Protein AF-A0A3A1WUH4-F1 (afdb_monomer_lite)

Foldseek 3Di:
DLLLVLLLLLCVLVVHDPVVSVVSSVVVVVVLCVVLVVVVVVLVVPDDPPDDPVVSLLVSLVVSLVSSLVVLVVCVVVDDPSLAQGDDDDPPPDDHGGHSVVSSVSSNVVSCVVSVD

Secondary structure (DSSP, 8-state):
-HHHHHHHHHHHHTT--HHHHHHHHHHHHHHHHHHHHHHHHHHHHT--TTS-HHHHHHHHHHHHHHHHHHHHHHHHHT--HHHHH-B---SSSSS--B-HHHHHHHHHHHHHHHHT-

Structure (mmCIF, N/CA/C/O backbone):
data_AF-A0A3A1WUH4-F1
#
_entry.id   AF-A0A3A1WUH4-F1
#
loop_
_atom_site.group_PDB
_atom_site.id
_atom_site.type_symbol
_atom_site.label_atom_id
_atom_site.label_alt_id
_atom_site.label_comp_id
_atom_site.label_asym_id
_atom_site.label_entity_id
_atom_site.label_seq_id
_atom_site.pdbx_PDB_ins_code
_atom_site.Cartn_x
_atom_site.Cartn_y
_atom_site.Cartn_z
_atom_site.occupancy
_atom_site.B_iso_or_equiv
_atom_site.auth_seq_id
_atom_site.auth_comp_id
_atom_site.auth_asym_id
_atom_site.auth_atom_id
_atom_site.pdbx_PDB_model_num
ATOM 1 N N . PHE A 1 1 ? -2.578 11.475 -2.658 1.00 68.38 1 PHE A N 1
ATOM 2 C CA . PHE A 1 1 ? -2.768 10.009 -2.591 1.00 68.38 1 PHE A CA 1
ATOM 3 C C . PHE A 1 1 ? -1.413 9.293 -2.548 1.00 68.38 1 PHE A C 1
ATOM 5 O O . PHE A 1 1 ? -0.791 9.130 -3.590 1.00 68.38 1 PHE A O 1
ATOM 12 N N . ILE A 1 2 ? -0.920 8.917 -1.357 1.00 90.38 2 ILE A N 1
ATOM 13 C CA . ILE A 1 2 ? 0.457 8.407 -1.138 1.00 90.38 2 ILE A CA 1
ATOM 14 C C . ILE A 1 2 ? 0.739 7.124 -1.940 1.00 90.38 2 ILE A C 1
ATOM 16 O O . ILE A 1 2 ? 1.726 7.066 -2.668 1.00 90.38 2 ILE A O 1
ATOM 20 N N . TYR A 1 3 ? -0.155 6.134 -1.859 1.00 94.12 3 TYR A N 1
ATOM 21 C CA . TYR A 1 3 ? -0.018 4.869 -2.589 1.00 94.12 3 TYR A CA 1
ATOM 22 C C . TYR A 1 3 ? -0.157 5.048 -4.108 1.00 94.12 3 TYR A C 1
ATOM 24 O O . TYR A 1 3 ? 0.625 4.489 -4.868 1.00 94.12 3 TYR A O 1
ATOM 32 N N . ARG A 1 4 ? -1.074 5.915 -4.568 1.00 95.44 4 ARG A N 1
ATOM 33 C CA . ARG A 1 4 ? -1.185 6.261 -5.997 1.00 95.44 4 ARG A CA 1
ATOM 34 C C . ARG A 1 4 ? 0.124 6.821 -6.542 1.00 95.44 4 ARG A C 1
ATOM 36 O O . ARG A 1 4 ? 0.552 6.397 -7.606 1.00 95.44 4 ARG A O 1
ATOM 43 N N . GLN A 1 5 ? 0.755 7.747 -5.819 1.00 94.19 5 GLN A N 1
ATOM 44 C CA . GLN A 1 5 ? 2.020 8.327 -6.266 1.00 94.19 5 GLN A CA 1
ATOM 45 C C . GLN A 1 5 ? 3.105 7.257 -6.395 1.00 94.19 5 GLN A C 1
ATOM 47 O O . GLN A 1 5 ? 3.777 7.218 -7.414 1.00 94.19 5 GLN A O 1
ATOM 52 N N . PHE A 1 6 ? 3.207 6.346 -5.422 1.00 95.69 6 PHE A N 1
ATOM 53 C CA . PHE A 1 6 ? 4.127 5.212 -5.505 1.00 95.69 6 PHE A CA 1
ATOM 54 C C . PHE A 1 6 ? 3.889 4.373 -6.771 1.00 95.69 6 PHE A C 1
ATOM 56 O O . PHE A 1 6 ? 4.826 4.106 -7.514 1.00 95.69 6 PHE A O 1
ATOM 63 N N . LEU A 1 7 ? 2.636 4.025 -7.081 1.00 96.31 7 LEU A N 1
ATOM 64 C CA . LEU A 1 7 ? 2.292 3.267 -8.292 1.00 96.31 7 LEU A CA 1
ATOM 65 C C . LEU A 1 7 ? 2.684 3.997 -9.583 1.00 96.31 7 LEU A C 1
ATOM 67 O O . LEU A 1 7 ? 3.154 3.360 -10.529 1.00 96.31 7 LEU A O 1
ATOM 71 N N . LEU A 1 8 ? 2.494 5.317 -9.622 1.00 94.81 8 LEU A N 1
ATOM 72 C CA . LEU A 1 8 ? 2.889 6.148 -10.757 1.00 94.81 8 LEU A CA 1
ATOM 73 C C . LEU A 1 8 ? 4.414 6.213 -10.897 1.00 94.81 8 LEU A C 1
ATOM 75 O O . LEU A 1 8 ? 4.904 6.056 -12.011 1.00 94.81 8 LEU A O 1
ATOM 79 N N . ASP A 1 9 ? 5.151 6.334 -9.789 1.00 93.50 9 ASP A N 1
ATOM 80 C CA . ASP A 1 9 ? 6.619 6.309 -9.788 1.00 93.50 9 ASP A CA 1
ATOM 81 C C . ASP A 1 9 ? 7.140 4.972 -10.365 1.00 93.50 9 ASP A C 1
ATOM 83 O O . ASP A 1 9 ? 8.042 4.962 -11.203 1.00 93.50 9 ASP A O 1
ATOM 87 N N . ILE A 1 10 ? 6.523 3.835 -10.005 1.00 94.38 10 ILE A N 1
ATOM 88 C CA . ILE A 1 10 ? 6.851 2.518 -10.591 1.00 94.38 10 ILE A CA 1
ATOM 89 C C . ILE A 1 10 ? 6.542 2.468 -12.092 1.00 94.38 10 ILE A C 1
ATOM 91 O O . ILE A 1 10 ? 7.310 1.905 -12.874 1.00 94.38 10 ILE A O 1
ATOM 95 N N . CYS A 1 11 ? 5.416 3.036 -12.524 1.00 94.38 11 CYS A N 1
ATOM 96 C CA . CYS A 1 11 ? 5.059 3.070 -13.943 1.00 94.38 11 CYS A CA 1
ATOM 97 C C . CYS A 1 11 ? 6.028 3.929 -14.762 1.00 94.38 11 CYS A C 1
ATOM 99 O O . CYS A 1 11 ? 6.381 3.544 -15.876 1.00 94.38 11 CYS A O 1
ATOM 101 N N . GLU A 1 12 ? 6.485 5.043 -14.194 1.00 92.81 12 GLU A N 1
ATOM 102 C CA . GLU A 1 12 ? 7.482 5.931 -14.787 1.00 92.81 12 GLU A CA 1
ATOM 103 C C . GLU A 1 12 ? 8.832 5.219 -14.948 1.00 92.81 12 GLU A C 1
ATOM 105 O O . GLU A 1 12 ? 9.386 5.199 -16.045 1.00 92.81 12 GLU A O 1
ATOM 110 N N . ILE A 1 13 ? 9.309 4.526 -13.906 1.00 92.38 13 ILE A N 1
ATOM 111 C CA . ILE A 1 13 ? 10.526 3.691 -13.964 1.00 92.38 13 ILE A CA 1
ATOM 112 C C . ILE A 1 13 ? 10.435 2.645 -15.092 1.00 92.38 13 ILE A C 1
ATOM 114 O O . ILE A 1 13 ? 11.401 2.376 -15.815 1.00 92.38 13 ILE A O 1
ATOM 118 N N . ARG A 1 14 ? 9.239 2.085 -15.293 1.00 92.88 14 ARG A N 1
ATOM 119 C CA . ARG A 1 14 ? 8.943 1.089 -16.332 1.00 92.88 14 ARG A CA 1
ATOM 120 C C . ARG A 1 14 ? 8.669 1.692 -17.713 1.00 92.88 14 ARG A C 1
ATOM 122 O O . ARG A 1 14 ? 8.440 0.924 -18.645 1.00 92.88 14 ARG A O 1
ATOM 129 N N . ASN A 1 15 ? 8.714 3.019 -17.860 1.00 91.06 15 ASN A N 1
ATOM 130 C CA . ASN A 1 15 ? 8.395 3.758 -19.087 1.00 91.06 15 ASN A CA 1
ATOM 131 C C . ASN A 1 15 ? 7.028 3.384 -19.677 1.00 91.06 15 ASN A C 1
ATOM 133 O O . ASN A 1 15 ? 6.881 3.183 -20.883 1.00 91.06 15 ASN A O 1
ATOM 137 N N . ARG A 1 16 ? 6.022 3.243 -18.808 1.00 90.88 16 ARG A N 1
ATOM 138 C CA . ARG A 1 16 ? 4.627 3.114 -19.236 1.00 90.88 16 ARG A CA 1
ATOM 139 C C . ARG A 1 16 ? 4.110 4.485 -19.655 1.00 90.88 16 ARG A C 1
ATOM 141 O O . ARG A 1 16 ? 4.428 5.487 -19.017 1.00 90.88 16 ARG A O 1
ATOM 148 N N . ASN A 1 17 ? 3.285 4.527 -20.698 1.00 93.38 17 ASN A N 1
ATOM 149 C CA . ASN A 1 17 ? 2.579 5.756 -21.048 1.00 93.38 17 ASN A CA 1
ATOM 150 C C . ASN A 1 17 ? 1.601 6.155 -19.923 1.00 93.38 17 ASN A C 1
ATOM 152 O O . ASN A 1 17 ? 1.277 5.366 -19.028 1.00 93.38 17 ASN A O 1
ATOM 156 N N . LYS A 1 18 ? 1.132 7.403 -19.968 1.00 91.44 18 LYS A N 1
ATOM 157 C CA . LYS A 1 18 ? 0.298 7.989 -18.913 1.00 91.44 18 LYS A CA 1
ATOM 158 C C . LYS A 1 18 ? -1.037 7.259 -18.725 1.00 91.44 18 LYS A C 1
ATOM 160 O O . LYS A 1 18 ? -1.477 7.091 -17.585 1.00 91.44 18 LYS A O 1
ATOM 165 N N . ASP A 1 19 ? -1.661 6.807 -19.808 1.00 94.06 19 ASP A N 1
ATOM 166 C CA . ASP A 1 19 ? -2.973 6.157 -19.756 1.00 94.06 19 ASP A CA 1
ATOM 167 C C . ASP A 1 19 ? -2.873 4.756 -19.147 1.00 94.06 19 ASP A C 1
ATOM 169 O O . ASP A 1 19 ? -3.652 4.402 -18.261 1.00 94.06 19 ASP A O 1
ATOM 173 N N . ASP A 1 20 ? -1.856 3.987 -19.531 1.00 94.38 20 ASP A N 1
ATOM 174 C CA . ASP A 1 20 ? -1.569 2.672 -18.962 1.00 94.38 20 ASP A CA 1
ATOM 175 C C . ASP A 1 20 ? -1.128 2.776 -17.503 1.00 94.38 20 ASP A C 1
ATOM 177 O O . ASP A 1 20 ? -1.524 1.948 -16.681 1.00 94.38 20 ASP A O 1
ATOM 181 N N . ALA A 1 21 ? -0.344 3.803 -17.154 1.00 94.38 21 ALA A N 1
ATOM 182 C CA . ALA A 1 21 ? 0.022 4.089 -15.770 1.00 94.38 21 ALA A CA 1
ATOM 183 C C . ALA A 1 21 ? -1.214 4.405 -14.913 1.00 94.38 21 ALA A C 1
ATOM 185 O O . ALA A 1 21 ? -1.340 3.900 -13.797 1.00 94.38 21 ALA A O 1
ATOM 186 N N . THR A 1 22 ? -2.151 5.188 -15.453 1.00 95.12 22 THR A N 1
ATOM 187 C CA . THR A 1 22 ? -3.408 5.543 -14.781 1.00 95.12 22 THR A CA 1
ATOM 188 C C . THR A 1 22 ? -4.284 4.310 -14.574 1.00 95.12 22 THR A C 1
ATOM 190 O O . THR A 1 22 ? -4.646 4.014 -13.437 1.00 95.12 22 THR A O 1
ATOM 193 N N . LYS A 1 23 ? -4.520 3.516 -15.628 1.00 96.31 23 LYS A N 1
ATOM 194 C CA . LYS A 1 23 ? -5.287 2.260 -15.546 1.00 96.31 23 LYS A CA 1
ATOM 195 C C . LYS A 1 23 ? -4.662 1.264 -14.571 1.00 96.31 23 LYS A C 1
ATOM 197 O O . LYS A 1 23 ? -5.368 0.626 -13.790 1.00 96.31 23 LYS A O 1
ATOM 202 N N . TYR A 1 24 ? -3.334 1.130 -14.592 1.00 94.94 24 TYR A N 1
ATOM 203 C CA . TYR A 1 24 ? -2.607 0.287 -13.645 1.00 94.94 24 TYR A CA 1
ATOM 204 C C . TYR A 1 24 ? -2.808 0.765 -12.204 1.00 94.94 24 TYR A C 1
ATOM 206 O O . TYR A 1 24 ? -3.101 -0.047 -11.323 1.00 94.94 24 TYR A O 1
ATOM 214 N N . ALA A 1 25 ? -2.676 2.074 -11.967 1.00 95.75 25 ALA A N 1
ATOM 215 C CA . ALA A 1 25 ? -2.846 2.651 -10.644 1.00 95.75 25 ALA A CA 1
ATOM 216 C C . ALA A 1 25 ? -4.280 2.480 -10.128 1.00 95.75 25 ALA A C 1
ATOM 218 O O . ALA A 1 25 ? -4.465 2.094 -8.976 1.00 95.75 25 ALA A O 1
ATOM 219 N N . ASP A 1 26 ? -5.282 2.699 -10.979 1.00 96.19 26 ASP A N 1
ATOM 220 C CA . ASP A 1 26 ? -6.695 2.538 -10.632 1.00 96.19 26 ASP A CA 1
ATOM 221 C C . ASP A 1 26 ? -7.011 1.085 -10.266 1.00 96.19 26 ASP A C 1
ATOM 223 O O . ASP A 1 26 ? -7.546 0.832 -9.189 1.00 96.19 26 ASP A O 1
ATOM 227 N N . LYS A 1 27 ? -6.565 0.113 -11.077 1.00 96.75 27 LYS A N 1
ATOM 228 C CA . LYS A 1 27 ? -6.738 -1.320 -10.780 1.00 96.75 27 LYS A CA 1
ATOM 229 C C . LYS A 1 27 ? -6.135 -1.704 -9.425 1.00 96.75 27 LYS A C 1
ATOM 231 O O . LYS A 1 27 ? -6.746 -2.448 -8.659 1.00 96.75 27 LYS A O 1
ATOM 236 N N . ARG A 1 28 ? -4.930 -1.213 -9.122 1.00 96.00 28 ARG A N 1
ATOM 237 C CA . ARG A 1 28 ? -4.246 -1.489 -7.847 1.00 96.00 28 ARG A CA 1
ATOM 238 C C . ARG A 1 28 ? -4.933 -0.815 -6.664 1.00 96.00 28 ARG A C 1
ATOM 240 O O . ARG A 1 28 ? -5.033 -1.419 -5.605 1.00 96.00 28 ARG A O 1
ATOM 247 N N . ILE A 1 29 ? -5.446 0.397 -6.842 1.00 95.94 29 ILE A N 1
ATOM 248 C CA . ILE A 1 29 ? -6.215 1.092 -5.807 1.00 95.94 29 ILE A CA 1
ATOM 249 C C . ILE A 1 29 ? -7.528 0.360 -5.524 1.00 95.94 29 ILE A C 1
ATOM 251 O O . ILE A 1 29 ? -7.840 0.138 -4.359 1.00 95.94 29 ILE A O 1
ATOM 255 N N . SER A 1 30 ? -8.261 -0.079 -6.551 1.00 96.75 30 SER A N 1
ATOM 256 C CA . SER A 1 30 ? -9.462 -0.906 -6.371 1.00 96.75 30 SER A CA 1
ATOM 257 C C . SER A 1 30 ? -9.154 -2.203 -5.623 1.00 96.75 30 SER A C 1
ATOM 259 O O . SER A 1 30 ? -9.911 -2.590 -4.738 1.00 96.75 30 SER A O 1
ATOM 261 N N . HIS A 1 31 ? -8.021 -2.845 -5.923 1.00 96.44 31 HIS A N 1
ATOM 262 C CA . HIS A 1 31 ? -7.576 -4.025 -5.184 1.00 96.44 31 HIS A CA 1
ATOM 263 C C . HIS A 1 31 ? -7.295 -3.717 -3.707 1.00 96.44 31 HIS A C 1
ATOM 265 O O . HIS A 1 31 ? -7.762 -4.443 -2.837 1.00 96.44 31 HIS A O 1
ATOM 271 N N . VAL A 1 32 ? -6.608 -2.613 -3.403 1.00 96.12 32 VAL A N 1
ATOM 272 C CA . VAL A 1 32 ? -6.397 -2.186 -2.012 1.00 96.12 32 VAL A CA 1
ATOM 273 C C . VAL A 1 32 ? -7.722 -1.902 -1.309 1.00 96.12 32 VAL A C 1
ATOM 275 O O . VAL A 1 32 ? -7.888 -2.331 -0.175 1.00 96.12 32 VAL A O 1
ATOM 278 N N . TYR A 1 33 ? -8.681 -1.235 -1.957 1.00 96.19 33 TYR A N 1
ATOM 279 C CA . TYR A 1 33 ? -10.011 -1.030 -1.370 1.00 96.19 33 TYR A CA 1
ATOM 280 C C . TYR A 1 33 ? -10.711 -2.351 -1.052 1.00 96.19 33 TYR A C 1
ATOM 282 O O . TYR A 1 33 ? -11.299 -2.474 0.017 1.00 96.19 33 TYR A O 1
ATOM 290 N N . PHE A 1 34 ? -10.593 -3.347 -1.931 1.00 97.31 34 PHE A N 1
ATOM 291 C CA . PHE A 1 34 ? -11.103 -4.691 -1.674 1.00 97.31 34 PHE A CA 1
ATOM 292 C C . PHE A 1 34 ? -10.431 -5.341 -0.4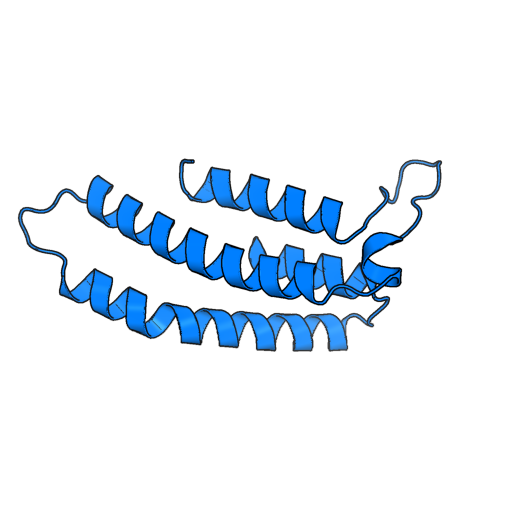51 1.00 97.31 34 PHE A C 1
ATOM 294 O O . PHE A 1 34 ? -11.127 -5.844 0.424 1.00 97.31 34 PHE A O 1
ATOM 301 N N . LEU A 1 35 ? -9.098 -5.269 -0.340 1.00 96.69 35 LEU A N 1
ATOM 302 C CA . LEU A 1 35 ? -8.357 -5.792 0.821 1.00 96.69 35 LEU A CA 1
ATOM 303 C C . LEU A 1 35 ? -8.695 -5.059 2.129 1.00 96.69 35 LEU A C 1
ATOM 305 O O . LEU A 1 35 ? -8.602 -5.637 3.206 1.00 96.69 35 LEU A O 1
ATOM 309 N N . VAL A 1 36 ? -9.044 -3.777 2.037 1.00 97.06 36 VAL A N 1
ATOM 310 C CA . VAL A 1 36 ? -9.384 -2.910 3.172 1.00 97.06 36 VAL A CA 1
ATOM 311 C C . VAL A 1 36 ? -10.819 -3.131 3.652 1.00 97.06 36 VAL A C 1
ATOM 313 O O . VAL A 1 36 ? -11.064 -2.965 4.844 1.00 97.06 36 VAL A O 1
ATOM 316 N N . ASP A 1 37 ? -11.753 -3.500 2.770 1.00 97.62 37 ASP A N 1
ATOM 317 C CA . ASP A 1 37 ? -13.193 -3.535 3.069 1.00 97.62 37 ASP A CA 1
ATOM 318 C C . ASP A 1 37 ? -13.533 -4.426 4.273 1.00 97.62 37 ASP A C 1
ATOM 320 O O . ASP A 1 37 ? -14.122 -3.946 5.244 1.00 97.62 37 ASP A O 1
ATOM 324 N N . GLN A 1 38 ? -13.108 -5.692 4.261 1.00 96.50 38 GLN A N 1
ATOM 325 C CA . GLN A 1 38 ? -13.398 -6.614 5.362 1.00 96.50 38 GLN A CA 1
ATOM 326 C C . GLN A 1 38 ? -12.740 -6.171 6.688 1.00 96.50 38 GLN A C 1
ATOM 328 O O . GLN A 1 38 ? -13.478 -5.978 7.659 1.00 96.50 38 GLN A O 1
ATOM 333 N N . PRO A 1 39 ? -11.415 -5.917 6.763 1.00 97.31 39 PRO A N 1
ATOM 334 C CA . PRO A 1 39 ? -10.782 -5.435 7.992 1.00 97.31 39 PRO A CA 1
ATOM 335 C C . PRO A 1 39 ? -11.386 -4.131 8.516 1.00 97.31 39 PRO A C 1
ATOM 337 O O . PRO A 1 39 ? -11.456 -3.924 9.726 1.00 97.31 39 PRO A O 1
ATOM 340 N N . PHE A 1 40 ? -11.832 -3.240 7.625 1.00 97.38 40 PHE A N 1
ATOM 341 C CA . PHE A 1 40 ? -12.485 -1.994 8.016 1.00 97.38 40 PHE A CA 1
ATOM 342 C C . PHE A 1 40 ? -13.837 -2.241 8.680 1.00 97.38 40 PHE A C 1
ATOM 344 O O . PHE A 1 40 ? -14.112 -1.672 9.736 1.00 97.38 40 PHE A O 1
ATOM 351 N N . ARG A 1 41 ? -14.673 -3.102 8.088 1.00 97.69 41 ARG A N 1
ATOM 352 C CA . ARG A 1 41 ? -15.978 -3.471 8.655 1.00 97.69 41 ARG A CA 1
ATOM 353 C C . ARG A 1 41 ? -15.822 -4.161 10.003 1.00 97.69 41 ARG A C 1
ATOM 355 O O . ARG A 1 41 ? -16.533 -3.816 10.942 1.00 97.69 41 ARG A O 1
ATOM 362 N N . GLU A 1 42 ? -14.879 -5.092 10.108 1.00 97.00 42 GLU A N 1
ATOM 363 C CA . GLU A 1 42 ? -14.575 -5.794 11.356 1.00 97.00 42 GLU A CA 1
ATOM 364 C C . GLU A 1 42 ? -14.061 -4.832 12.430 1.00 97.00 42 GLU A C 1
ATOM 366 O O . GLU A 1 42 ? -14.519 -4.878 13.572 1.00 97.00 42 GLU A O 1
ATOM 371 N N . TRP A 1 43 ? -13.150 -3.921 12.079 1.00 97.00 43 TRP A N 1
ATOM 372 C CA . TRP A 1 43 ? -12.684 -2.883 12.995 1.00 97.00 43 TRP A CA 1
ATOM 373 C C . TRP A 1 43 ? -13.843 -2.011 13.489 1.00 97.00 43 TRP A C 1
ATOM 375 O O . TRP A 1 43 ? -13.973 -1.810 14.696 1.00 97.00 43 TRP A O 1
ATOM 385 N N . LEU A 1 44 ? -14.708 -1.552 12.579 1.00 95.75 44 LEU A N 1
ATOM 386 C CA . LEU A 1 44 ? -15.842 -0.683 12.891 1.00 95.75 44 LEU A CA 1
ATOM 387 C C . LEU A 1 44 ? -16.867 -1.373 13.801 1.00 95.75 44 LEU A C 1
ATOM 389 O O . LEU A 1 44 ? -17.309 -0.782 14.784 1.00 95.75 44 LEU A O 1
ATOM 393 N N . ALA A 1 45 ? -17.209 -2.631 13.510 1.00 96.00 45 ALA A N 1
ATOM 394 C CA . ALA A 1 45 ? -18.162 -3.417 14.296 1.00 96.00 45 ALA A CA 1
ATOM 395 C C . ALA A 1 45 ? -17.677 -3.694 15.730 1.00 96.00 45 ALA A C 1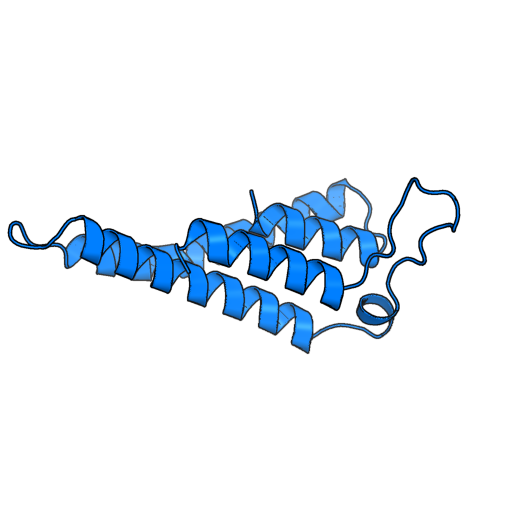
ATOM 397 O O . ALA A 1 45 ? -18.486 -3.908 16.631 1.00 96.00 45 ALA A O 1
ATOM 398 N N . ASN A 1 46 ? -16.361 -3.676 15.953 1.00 94.50 46 ASN A N 1
ATOM 399 C CA . ASN A 1 46 ? -15.752 -3.946 17.251 1.00 94.50 46 ASN A CA 1
ATOM 400 C C . ASN A 1 46 ? -15.562 -2.699 18.133 1.00 94.50 46 ASN A C 1
ATOM 402 O O . ASN A 1 46 ? -15.040 -2.833 19.245 1.00 94.50 46 ASN A O 1
ATOM 406 N N . ILE A 1 47 ? -15.960 -1.505 17.674 1.00 95.44 47 ILE A N 1
ATOM 407 C CA . ILE A 1 47 ? -15.912 -0.274 18.475 1.00 95.44 47 ILE A CA 1
ATOM 408 C C . ILE A 1 47 ? -17.052 -0.280 19.497 1.00 95.44 47 ILE A C 1
ATOM 410 O O . ILE A 1 47 ? -18.227 -0.398 19.156 1.00 95.44 47 ILE A O 1
ATOM 414 N N . LYS A 1 48 ? -16.700 -0.118 20.770 1.00 94.31 48 LYS A N 1
ATOM 415 C CA . LYS A 1 48 ? -17.617 -0.053 21.909 1.00 94.31 48 LYS A CA 1
ATOM 416 C C . LYS A 1 48 ? -17.700 1.381 22.441 1.00 94.31 48 LYS A C 1
ATOM 418 O O . LYS A 1 48 ? -16.717 2.115 22.362 1.00 94.31 48 LYS A O 1
ATOM 423 N N . PRO A 1 49 ? -18.813 1.774 23.090 1.00 90.94 49 PRO A N 1
ATOM 424 C CA . PRO A 1 49 ? -18.988 3.135 23.613 1.00 90.94 49 PRO A CA 1
ATOM 425 C C . PRO A 1 49 ? -17.919 3.602 24.613 1.00 90.94 49 PRO A C 1
ATOM 427 O O . PRO A 1 49 ? -17.727 4.799 24.786 1.00 90.94 49 PRO A O 1
ATOM 430 N N . LYS A 1 50 ? -17.244 2.668 25.295 1.00 94.00 50 LYS A N 1
ATOM 431 C CA . LYS A 1 50 ? -16.206 2.965 26.297 1.00 94.00 50 LYS A CA 1
ATOM 432 C C . LYS A 1 50 ? -14.792 3.035 25.715 1.00 94.00 50 LYS A C 1
ATOM 434 O O . LYS A 1 50 ? -13.859 3.319 26.459 1.00 94.00 50 LYS A O 1
ATOM 439 N N . ASP A 1 51 ? -14.617 2.729 24.433 1.00 93.25 51 ASP A N 1
ATOM 440 C CA . ASP A 1 51 ? -13.287 2.668 23.840 1.00 93.25 51 ASP A CA 1
ATOM 441 C C . ASP A 1 51 ? -12.700 4.063 23.628 1.00 93.25 51 ASP A C 1
ATOM 443 O O . ASP A 1 51 ? -13.393 5.011 23.255 1.00 93.25 51 ASP A O 1
ATOM 447 N N . SER A 1 52 ? -11.382 4.174 23.783 1.00 94.31 52 SER A N 1
ATOM 448 C CA . SER A 1 52 ? -10.663 5.389 23.419 1.00 94.31 52 SER A CA 1
ATOM 449 C C . SER A 1 52 ? -10.679 5.581 21.904 1.00 94.31 52 SER A C 1
ATOM 451 O O . SER A 1 52 ? -10.148 4.767 21.140 1.00 94.31 52 SER A O 1
ATOM 453 N N . MET A 1 53 ? -11.223 6.715 21.461 1.00 90.75 53 MET A N 1
ATOM 454 C CA . MET A 1 53 ? -11.191 7.124 20.056 1.00 90.75 53 MET A CA 1
ATOM 455 C C . MET A 1 53 ? -9.759 7.110 19.496 1.00 90.75 53 MET A C 1
ATOM 457 O O . MET A 1 53 ? -9.534 6.661 18.372 1.00 90.75 53 MET A O 1
ATOM 461 N N . ASN A 1 54 ? -8.775 7.561 20.281 1.00 91.56 54 ASN A N 1
ATOM 462 C CA . ASN A 1 54 ? -7.378 7.605 19.850 1.00 91.56 54 ASN A CA 1
ATOM 463 C C . ASN A 1 54 ? -6.791 6.204 19.651 1.00 91.56 54 ASN A C 1
ATOM 465 O O . ASN A 1 54 ? -6.096 5.970 18.658 1.00 91.56 54 ASN A O 1
ATOM 469 N N . GLU A 1 55 ? -7.094 5.264 20.546 1.00 92.38 55 GLU A N 1
ATOM 470 C CA . GLU A 1 55 ? -6.627 3.879 20.432 1.00 92.38 55 GLU A CA 1
ATOM 471 C C . GLU A 1 55 ? -7.253 3.190 19.222 1.00 92.38 55 GLU A C 1
ATOM 473 O O . GLU A 1 55 ? -6.534 2.600 18.415 1.00 92.38 55 GLU A O 1
ATOM 478 N N . ARG A 1 56 ? -8.570 3.337 19.024 1.00 93.94 56 ARG A N 1
ATOM 479 C CA . ARG A 1 56 ? -9.270 2.767 17.864 1.00 93.94 56 ARG A CA 1
ATOM 480 C C . ARG A 1 56 ? -8.762 3.340 16.547 1.00 93.94 56 ARG A C 1
ATOM 482 O O . ARG A 1 56 ? -8.481 2.574 15.625 1.00 93.94 56 ARG A O 1
ATOM 489 N N . CYS A 1 57 ? -8.552 4.653 16.469 1.00 92.88 57 CYS A N 1
ATOM 490 C CA . CYS A 1 57 ? -7.939 5.288 15.304 1.00 92.88 57 CYS A CA 1
ATOM 491 C C . CYS A 1 57 ? -6.509 4.784 15.054 1.00 92.88 57 CYS A C 1
ATOM 493 O O . CYS A 1 57 ? -6.122 4.573 13.906 1.00 92.88 57 CYS A O 1
ATOM 495 N N . THR A 1 58 ? -5.718 4.569 16.106 1.00 92.56 58 THR A N 1
ATOM 496 C CA . THR A 1 58 ? -4.346 4.045 15.990 1.00 92.56 58 THR A CA 1
ATOM 497 C C . THR A 1 58 ? -4.337 2.597 15.500 1.00 92.56 58 THR A C 1
ATOM 499 O O . THR A 1 58 ? -3.583 2.264 14.586 1.00 92.56 58 THR A O 1
ATOM 502 N N . GLN A 1 59 ? -5.222 1.750 16.033 1.00 93.69 59 GLN A N 1
ATOM 503 C CA . GLN A 1 59 ? -5.420 0.374 15.565 1.00 93.69 59 GLN A CA 1
ATOM 504 C C . GLN A 1 59 ? -5.772 0.335 14.073 1.00 93.69 59 GLN A C 1
ATOM 506 O O . GLN A 1 59 ? -5.171 -0.427 13.311 1.00 93.69 59 GLN A O 1
ATOM 511 N N . TRP A 1 60 ? -6.689 1.203 13.636 1.00 95.50 60 TRP A N 1
ATOM 512 C CA . TRP A 1 60 ? -7.057 1.289 12.226 1.00 95.50 60 TRP A CA 1
ATOM 513 C C . TRP A 1 60 ? -5.894 1.731 11.341 1.00 95.50 60 TRP A C 1
ATOM 515 O O . TRP A 1 60 ? -5.581 1.072 10.349 1.00 95.50 60 TRP A O 1
ATOM 525 N N . ARG A 1 61 ? -5.201 2.812 11.722 1.00 93.56 61 ARG A N 1
ATOM 526 C CA . ARG A 1 61 ? -4.025 3.304 10.987 1.00 93.56 61 ARG A CA 1
ATOM 527 C C . ARG A 1 61 ? -2.957 2.223 10.852 1.00 93.56 61 ARG A C 1
ATOM 529 O O . ARG A 1 61 ? -2.393 2.078 9.775 1.00 93.56 61 ARG A O 1
ATOM 536 N N . ASN A 1 62 ? -2.724 1.433 11.899 1.00 93.25 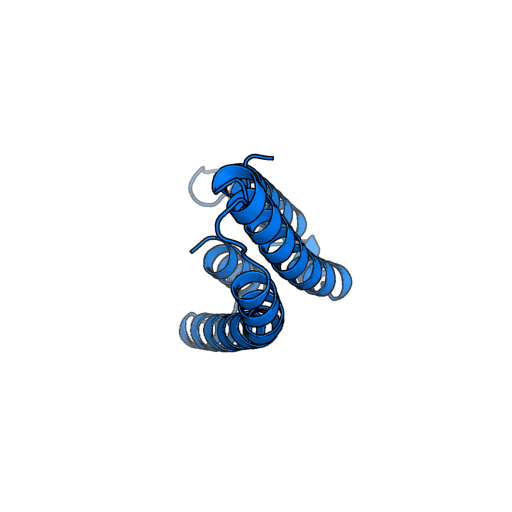62 ASN A N 1
ATOM 537 C CA . ASN A 1 62 ? -1.789 0.309 11.863 1.00 93.25 62 ASN A CA 1
ATOM 538 C C . ASN A 1 62 ? -2.232 -0.799 10.900 1.00 93.25 62 ASN A C 1
ATOM 540 O O . ASN A 1 62 ? -1.405 -1.321 10.156 1.00 93.25 62 ASN A O 1
ATOM 544 N N . THR A 1 63 ? -3.524 -1.125 10.878 1.00 94.88 63 THR A N 1
ATOM 545 C CA . THR A 1 63 ? -4.086 -2.119 9.951 1.00 94.88 63 THR A CA 1
ATOM 546 C C . THR A 1 63 ? -3.908 -1.666 8.503 1.00 94.88 63 THR A C 1
ATOM 548 O O . THR A 1 63 ? -3.330 -2.390 7.692 1.00 94.88 63 THR A O 1
ATOM 551 N N . LEU A 1 64 ? -4.298 -0.426 8.194 1.00 94.94 64 LEU A N 1
ATOM 552 C CA . LEU A 1 64 ? -4.126 0.164 6.867 1.00 94.94 64 LEU A CA 1
ATOM 553 C C . LEU A 1 64 ? -2.646 0.253 6.458 1.00 94.94 64 LEU A C 1
ATOM 555 O O . LEU A 1 64 ? -2.300 -0.063 5.321 1.00 94.94 64 LEU A O 1
ATOM 559 N N . TYR A 1 65 ? -1.770 0.658 7.384 1.00 94.56 65 TYR A N 1
ATOM 560 C CA . TYR A 1 65 ? -0.319 0.704 7.184 1.00 94.56 65 TYR A CA 1
ATOM 561 C C . TYR A 1 65 ? 0.224 -0.662 6.755 1.00 94.56 65 TYR A C 1
ATOM 563 O O . TYR A 1 65 ? 0.955 -0.744 5.770 1.00 94.56 65 TYR A O 1
ATOM 571 N N . ASN A 1 66 ? -0.167 -1.731 7.451 1.00 94.88 66 ASN A N 1
ATOM 572 C CA . ASN A 1 66 ? 0.298 -3.084 7.155 1.00 94.88 66 ASN A CA 1
ATOM 573 C C . ASN A 1 66 ? -0.195 -3.576 5.786 1.00 94.88 66 ASN A C 1
ATOM 575 O O . ASN A 1 66 ? 0.600 -4.111 5.020 1.00 94.88 66 ASN A O 1
ATOM 579 N N . ILE A 1 67 ? -1.468 -3.342 5.439 1.00 96.00 67 ILE A N 1
ATOM 580 C CA . ILE A 1 67 ? -2.018 -3.708 4.119 1.00 96.00 67 ILE A CA 1
ATOM 581 C C . ILE A 1 67 ? -1.215 -3.033 3.000 1.00 96.00 67 ILE A C 1
ATOM 583 O O . ILE A 1 67 ? -0.769 -3.682 2.054 1.00 96.00 67 ILE A O 1
ATOM 587 N N . LEU A 1 68 ? -0.990 -1.725 3.127 1.00 95.69 68 LEU A N 1
ATOM 588 C CA . LEU A 1 68 ? -0.290 -0.932 2.121 1.00 95.69 68 LEU A CA 1
ATOM 589 C C . LEU A 1 68 ? 1.193 -1.306 1.983 1.00 95.69 68 LEU A C 1
ATOM 591 O O . LEU A 1 68 ? 1.727 -1.271 0.872 1.00 95.69 68 LEU A O 1
ATOM 595 N N . ILE A 1 69 ? 1.857 -1.665 3.084 1.00 95.44 69 ILE A N 1
ATOM 596 C CA . ILE A 1 69 ? 3.242 -2.147 3.049 1.00 95.44 69 ILE A CA 1
ATOM 597 C C . ILE A 1 69 ? 3.339 -3.510 2.402 1.00 95.44 69 ILE A C 1
ATOM 599 O O . ILE A 1 69 ? 4.184 -3.674 1.531 1.00 95.44 69 ILE A O 1
ATOM 603 N N . ASN A 1 70 ? 2.467 -4.449 2.761 1.00 96.19 70 ASN A N 1
ATOM 604 C CA . ASN A 1 70 ? 2.484 -5.782 2.169 1.00 96.19 70 ASN A CA 1
ATOM 605 C C . ASN A 1 70 ? 2.354 -5.699 0.642 1.00 96.19 70 ASN A C 1
ATOM 607 O O . ASN A 1 70 ? 3.139 -6.312 -0.080 1.00 96.19 70 ASN A O 1
ATOM 611 N N . GLU A 1 71 ? 1.446 -4.858 0.139 1.00 96.00 71 GLU A N 1
ATOM 612 C CA . GLU A 1 71 ? 1.313 -4.621 -1.301 1.00 96.00 71 GLU A CA 1
ATOM 613 C C . GLU A 1 71 ? 2.582 -4.021 -1.926 1.00 96.00 71 GLU A C 1
ATOM 615 O O . GLU A 1 71 ? 3.012 -4.440 -3.004 1.00 96.00 71 GLU A O 1
ATOM 620 N N . ALA A 1 72 ? 3.208 -3.044 -1.267 1.00 95.19 72 ALA A N 1
ATOM 621 C CA . ALA A 1 72 ? 4.441 -2.433 -1.758 1.00 95.19 72 ALA A CA 1
ATOM 622 C C . ALA A 1 72 ? 5.635 -3.408 -1.724 1.00 95.19 72 ALA A C 1
ATOM 624 O O . ALA A 1 72 ? 6.437 -3.428 -2.659 1.00 95.19 72 ALA A O 1
ATOM 625 N N . GLU A 1 73 ? 5.730 -4.257 -0.701 1.00 95.94 73 GLU A N 1
ATOM 626 C CA . GLU A 1 73 ? 6.741 -5.308 -0.587 1.00 95.94 73 GLU A CA 1
ATOM 627 C C . GLU A 1 73 ? 6.579 -6.375 -1.667 1.00 95.94 73 GLU A C 1
ATOM 629 O O . GLU A 1 73 ? 7.572 -6.810 -2.247 1.00 95.94 73 GLU A O 1
ATOM 634 N N . VAL A 1 74 ? 5.346 -6.777 -1.986 1.00 95.00 74 VAL A N 1
ATOM 635 C CA . VAL A 1 74 ? 5.077 -7.693 -3.105 1.00 95.00 74 VAL A CA 1
ATOM 636 C C . VAL A 1 74 ? 5.565 -7.085 -4.422 1.00 95.00 74 VAL A C 1
ATOM 638 O O . VAL A 1 74 ? 6.138 -7.798 -5.247 1.00 95.00 74 VAL A O 1
ATOM 641 N N . MET A 1 75 ? 5.405 -5.775 -4.632 1.00 94.06 75 MET A N 1
ATOM 642 C CA . MET A 1 75 ? 5.951 -5.110 -5.823 1.00 94.06 75 MET A CA 1
ATOM 643 C C . MET A 1 75 ? 7.480 -5.076 -5.834 1.00 94.06 75 MET A C 1
ATOM 645 O O . MET A 1 75 ? 8.069 -5.289 -6.891 1.00 94.06 75 MET A O 1
ATOM 649 N N . LEU A 1 76 ? 8.111 -4.840 -4.681 1.00 93.69 76 LEU A N 1
ATOM 650 C CA . LEU A 1 76 ? 9.567 -4.839 -4.542 1.00 93.69 76 LEU A CA 1
ATOM 651 C C . LEU A 1 76 ? 10.168 -6.238 -4.757 1.00 93.69 76 LEU A C 1
ATOM 653 O O . LEU A 1 76 ? 11.192 -6.370 -5.417 1.00 93.69 76 LEU A O 1
ATOM 657 N N . LYS A 1 77 ? 9.519 -7.291 -4.246 1.00 94.00 77 LYS A N 1
ATOM 658 C CA . LYS A 1 77 ? 9.947 -8.690 -4.425 1.00 94.00 77 LYS A CA 1
ATOM 659 C C . LYS A 1 77 ? 9.830 -9.154 -5.878 1.00 94.00 77 LYS A C 1
ATOM 661 O O . LYS A 1 77 ? 10.660 -9.926 -6.337 1.00 94.00 77 LYS A O 1
ATOM 666 N N . ASN A 1 78 ? 8.831 -8.655 -6.606 1.00 94.06 78 ASN A N 1
ATOM 667 C CA . ASN A 1 78 ? 8.610 -8.957 -8.025 1.00 94.06 78 ASN A CA 1
ATOM 668 C C . ASN A 1 78 ? 9.249 -7.918 -8.968 1.00 94.06 78 ASN A C 1
ATOM 670 O O . ASN A 1 78 ? 8.822 -7.762 -10.116 1.00 94.06 78 ASN A O 1
ATOM 674 N N . ALA A 1 79 ? 10.221 -7.155 -8.472 1.00 93.81 79 ALA A N 1
ATOM 675 C CA . ALA A 1 79 ? 10.890 -6.113 -9.229 1.00 93.81 79 ALA A CA 1
ATOM 676 C C . ALA A 1 79 ? 11.833 -6.699 -10.285 1.00 93.81 79 ALA A C 1
ATOM 678 O O . ALA A 1 79 ? 12.539 -7.679 -10.060 1.00 93.81 79 ALA A O 1
ATOM 679 N N . THR A 1 80 ? 11.863 -6.062 -11.447 1.00 93.38 80 THR A N 1
ATOM 680 C CA . THR A 1 80 ? 12.760 -6.421 -12.550 1.00 93.38 80 THR A CA 1
ATOM 681 C C . THR A 1 80 ? 14.107 -5.710 -12.420 1.00 93.38 80 THR A C 1
ATOM 683 O O . THR A 1 80 ? 14.222 -4.712 -11.710 1.00 93.38 80 THR A O 1
ATOM 686 N N . LEU A 1 81 ? 15.126 -6.147 -13.171 1.00 92.31 81 LEU A N 1
ATOM 687 C CA . LEU A 1 81 ? 16.418 -5.446 -13.222 1.00 92.31 81 LEU A CA 1
ATOM 688 C C . LEU A 1 81 ? 16.247 -3.956 -13.570 1.00 92.31 81 LEU A C 1
ATOM 690 O O . LEU A 1 81 ? 16.858 -3.101 -12.937 1.00 92.31 81 LEU A O 1
ATOM 694 N N . ARG A 1 82 ? 15.339 -3.640 -14.504 1.00 91.00 82 ARG A N 1
ATOM 695 C CA . ARG A 1 82 ? 14.978 -2.259 -14.853 1.00 91.00 82 ARG A CA 1
ATOM 696 C C . ARG A 1 82 ? 14.451 -1.472 -13.656 1.00 91.00 82 ARG A C 1
ATOM 698 O O . ARG A 1 82 ? 14.785 -0.302 -13.520 1.00 91.00 82 ARG A O 1
ATOM 705 N N . ASP A 1 83 ? 13.637 -2.091 -12.804 1.00 92.69 83 ASP A N 1
ATOM 706 C CA . ASP A 1 83 ? 13.075 -1.428 -11.625 1.00 92.69 83 ASP A CA 1
ATOM 707 C C . ASP A 1 83 ? 14.178 -1.017 -10.633 1.00 92.69 83 ASP A C 1
ATOM 709 O O . ASP A 1 83 ? 14.088 0.048 -10.017 1.00 92.69 83 ASP A O 1
ATOM 713 N N . PHE A 1 84 ? 15.241 -1.823 -10.520 1.00 91.81 84 PHE A N 1
ATOM 714 C CA . PHE A 1 84 ? 16.413 -1.534 -9.688 1.00 91.81 84 PHE A CA 1
ATOM 715 C C . PHE A 1 84 ? 17.376 -0.528 -10.322 1.00 91.81 84 PHE A C 1
ATOM 717 O O . PHE A 1 84 ? 17.823 0.390 -9.634 1.00 91.81 84 PHE A O 1
ATOM 724 N N . THR A 1 85 ? 17.680 -0.666 -11.617 1.00 90.44 85 THR A N 1
ATOM 725 C CA . THR A 1 85 ? 18.523 0.297 -12.346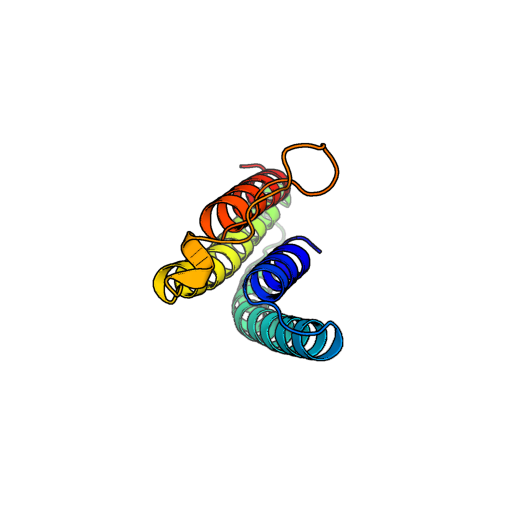 1.00 90.44 85 THR A CA 1
ATOM 726 C C . THR A 1 85 ? 17.860 1.672 -12.393 1.00 90.44 85 THR A C 1
ATOM 728 O O . THR A 1 85 ? 18.513 2.686 -12.154 1.00 90.44 85 THR A O 1
ATOM 731 N N . GLY A 1 86 ? 16.549 1.701 -12.629 1.00 89.12 86 GLY A N 1
ATOM 732 C CA . GLY A 1 86 ? 15.759 2.917 -12.616 1.00 89.12 86 GLY A CA 1
ATOM 733 C C . GLY A 1 86 ? 16.040 3.865 -13.782 1.00 89.12 86 GLY A C 1
ATOM 734 O O . GLY A 1 86 ? 16.571 3.487 -14.826 1.00 89.12 86 GLY A O 1
ATOM 735 N N . LEU A 1 87 ? 15.654 5.123 -13.589 1.00 85.62 87 LEU A N 1
ATOM 736 C CA . LEU A 1 87 ? 15.960 6.248 -14.460 1.00 85.62 87 LEU A CA 1
ATOM 737 C C . LEU A 1 87 ? 17.192 6.969 -13.913 1.00 85.62 87 LEU A C 1
ATOM 739 O O . LEU A 1 87 ? 17.197 7.439 -12.769 1.00 85.62 87 LEU A O 1
ATOM 743 N N . VAL A 1 88 ? 18.228 7.069 -14.745 1.00 74.44 88 VAL A N 1
ATOM 744 C CA . VAL A 1 88 ? 19.421 7.862 -14.446 1.00 74.44 88 VAL A CA 1
ATOM 745 C C . VAL A 1 88 ? 19.032 9.332 -14.570 1.00 74.44 88 VAL A C 1
ATOM 747 O O . VAL A 1 88 ? 18.667 9.795 -15.647 1.00 74.44 88 VAL A O 1
ATOM 750 N N . GLY A 1 89 ? 19.061 10.063 -13.457 1.00 62.53 89 GLY A N 1
ATOM 751 C CA . GLY A 1 89 ? 18.832 11.505 -13.481 1.00 62.53 89 GLY A CA 1
ATOM 752 C C . GLY A 1 89 ? 19.960 12.213 -14.229 1.00 62.53 89 GLY A C 1
ATOM 753 O O . GLY A 1 89 ? 21.135 11.917 -14.001 1.00 62.53 89 GLY A O 1
ATOM 754 N N . GLU A 1 90 ? 19.633 13.160 -15.107 1.00 55.03 90 GLU A N 1
ATOM 755 C CA . GLU A 1 90 ? 20.651 14.049 -15.668 1.00 55.03 90 GLU A CA 1
ATOM 756 C C . GLU A 1 90 ? 21.285 14.884 -14.547 1.00 55.03 90 GLU A C 1
ATOM 758 O O . GLU A 1 90 ? 20.595 15.408 -13.667 1.00 55.03 90 GLU A O 1
ATOM 763 N N . LYS A 1 91 ? 22.616 15.045 -14.592 1.00 52.59 91 LYS A N 1
ATOM 764 C CA . LYS A 1 91 ? 23.400 15.791 -13.587 1.00 52.59 91 LYS A CA 1
ATOM 765 C C . LYS A 1 91 ? 22.931 17.252 -13.416 1.00 52.59 91 LYS A C 1
ATOM 767 O O . LYS A 1 91 ? 23.224 17.873 -12.396 1.00 52.59 91 LYS A O 1
ATOM 772 N N . SER A 1 92 ? 22.158 17.792 -14.363 1.00 50.66 92 SER A N 1
ATOM 773 C CA . SER A 1 92 ? 21.536 19.120 -14.331 1.00 50.66 92 SER A CA 1
ATOM 774 C C . SER A 1 92 ? 20.098 19.103 -13.781 1.00 50.66 92 SER A C 1
ATOM 776 O O . SER A 1 92 ? 19.131 19.367 -14.488 1.00 50.66 92 SER A O 1
ATOM 778 N N . LYS A 1 93 ? 19.957 18.821 -12.482 1.00 51.25 93 LYS A N 1
ATOM 779 C CA . LYS A 1 93 ? 18.941 19.377 -11.552 1.00 51.25 93 LYS A CA 1
ATOM 780 C C . LYS A 1 93 ? 17.438 19.449 -11.934 1.00 51.25 93 LYS A C 1
ATOM 782 O O . LYS A 1 93 ? 16.711 20.151 -11.237 1.00 51.25 93 LYS A O 1
ATOM 787 N N . LYS A 1 94 ? 16.907 18.720 -12.921 1.00 56.38 94 LYS A N 1
ATOM 788 C CA . LYS A 1 94 ? 15.438 18.667 -13.146 1.00 56.38 94 LYS A CA 1
ATOM 789 C C . LYS A 1 94 ? 14.777 17.322 -12.867 1.00 56.38 94 LYS A C 1
ATOM 791 O O . LYS A 1 94 ? 13.634 17.325 -12.427 1.00 56.38 94 LYS A O 1
ATOM 796 N N . ASN A 1 95 ? 15.491 16.206 -13.009 1.00 59.22 95 ASN A N 1
ATOM 797 C CA . ASN A 1 95 ? 14.950 14.877 -12.723 1.00 59.22 95 ASN A CA 1
ATOM 798 C C . ASN A 1 95 ? 15.896 14.112 -11.789 1.00 59.22 95 ASN A C 1
ATOM 800 O O . ASN A 1 95 ? 16.938 13.644 -12.251 1.00 59.22 95 ASN A O 1
ATOM 804 N N . PRO A 1 96 ? 15.589 13.998 -10.481 1.00 69.06 96 PRO A N 1
ATOM 805 C CA . PRO A 1 96 ? 16.373 13.150 -9.590 1.00 69.06 96 PRO A CA 1
ATOM 806 C C . PRO A 1 96 ? 16.318 11.697 -10.074 1.00 69.06 96 PRO A C 1
ATOM 808 O O . PRO A 1 96 ? 15.327 11.277 -10.673 1.00 69.06 96 PRO A O 1
ATOM 811 N N . ALA A 1 97 ? 17.372 10.926 -9.797 1.00 82.12 97 ALA A N 1
ATOM 812 C CA . ALA A 1 97 ? 17.374 9.497 -10.083 1.00 82.12 97 ALA A CA 1
ATOM 813 C C . ALA A 1 97 ? 16.170 8.816 -9.410 1.00 82.12 97 ALA A C 1
ATOM 815 O O . ALA A 1 97 ? 15.859 9.089 -8.247 1.00 82.12 97 ALA A O 1
ATOM 816 N N . LYS A 1 98 ? 15.495 7.931 -10.145 1.00 88.94 98 LYS A N 1
ATOM 817 C CA . LYS A 1 98 ? 14.318 7.196 -9.663 1.00 88.94 98 LYS A CA 1
ATOM 818 C C . LYS A 1 98 ? 14.528 5.712 -9.872 1.00 88.94 98 LYS A C 1
ATOM 820 O O . LYS A 1 98 ? 14.700 5.280 -11.000 1.00 88.94 98 LYS A O 1
ATOM 825 N N . ASN A 1 99 ? 14.450 4.931 -8.807 1.00 93.75 99 ASN A N 1
ATOM 826 C CA . ASN A 1 99 ? 14.370 3.476 -8.876 1.00 93.75 99 ASN A CA 1
ATOM 827 C C . ASN A 1 99 ? 13.354 2.974 -7.844 1.00 93.75 99 ASN A C 1
ATOM 829 O O . ASN A 1 99 ? 12.859 3.751 -7.019 1.00 93.75 99 ASN A O 1
ATOM 833 N N . ILE A 1 100 ? 13.037 1.682 -7.890 1.00 94.88 100 ILE A N 1
ATOM 834 C CA . ILE A 1 100 ? 12.020 1.093 -7.017 1.00 94.88 100 ILE A CA 1
ATOM 835 C C . ILE A 1 100 ? 12.371 1.210 -5.532 1.00 94.88 100 ILE A C 1
ATOM 837 O O . ILE A 1 100 ? 11.475 1.410 -4.718 1.00 94.88 100 ILE A O 1
ATOM 841 N N . VAL A 1 101 ? 13.657 1.163 -5.173 1.00 94.50 101 VAL A N 1
ATOM 842 C CA . VAL A 1 101 ? 14.119 1.291 -3.782 1.00 94.50 101 VAL A CA 1
ATOM 843 C C . VAL A 1 101 ? 13.890 2.713 -3.264 1.00 94.50 101 VAL A C 1
ATOM 845 O O . VAL A 1 101 ? 13.365 2.901 -2.169 1.00 94.50 101 VAL A O 1
ATOM 848 N N . ILE A 1 102 ? 14.218 3.729 -4.067 1.00 94.00 102 ILE A N 1
ATOM 849 C CA . ILE A 1 102 ? 13.976 5.142 -3.745 1.00 94.00 102 ILE A CA 1
ATOM 850 C C . ILE A 1 102 ? 12.470 5.401 -3.634 1.00 94.00 102 ILE A C 1
ATOM 852 O O . ILE A 1 102 ? 12.022 5.983 -2.645 1.00 94.00 102 ILE A O 1
ATOM 856 N N . ALA A 1 103 ? 11.682 4.934 -4.608 1.00 95.06 103 ALA A N 1
ATOM 857 C CA . ALA A 1 103 ? 10.228 5.081 -4.600 1.00 95.06 103 ALA A CA 1
ATOM 858 C C . ALA A 1 103 ? 9.601 4.412 -3.365 1.00 95.06 103 ALA A C 1
ATOM 860 O O . ALA A 1 103 ? 8.771 5.021 -2.686 1.00 95.06 103 ALA A O 1
ATOM 861 N N . TYR A 1 104 ? 10.049 3.200 -3.022 1.00 96.19 104 TYR A N 1
ATOM 862 C CA . TYR A 1 104 ? 9.623 2.475 -1.828 1.00 96.19 104 TYR A CA 1
ATOM 863 C C . TYR A 1 104 ? 9.977 3.236 -0.544 1.00 96.19 104 TYR A C 1
ATOM 865 O O . TYR A 1 104 ? 9.113 3.458 0.300 1.00 96.19 104 TYR A O 1
ATOM 873 N N . ASN A 1 105 ? 11.206 3.734 -0.407 1.00 94.88 105 ASN A N 1
ATOM 874 C CA . ASN A 1 105 ? 11.625 4.487 0.779 1.00 94.88 105 ASN A CA 1
ATOM 875 C C . ASN A 1 105 ? 10.834 5.795 0.957 1.00 94.88 105 ASN A C 1
ATOM 877 O O . ASN A 1 105 ? 10.414 6.121 2.071 1.00 94.88 105 ASN A O 1
ATOM 881 N N . ILE A 1 106 ? 10.577 6.526 -0.134 1.00 93.94 106 ILE A N 1
ATOM 882 C CA . ILE A 1 106 ? 9.724 7.725 -0.123 1.00 93.94 106 ILE A CA 1
ATOM 883 C C . ILE A 1 106 ? 8.299 7.359 0.303 1.00 93.94 106 ILE A C 1
ATOM 885 O O . ILE A 1 106 ? 7.694 8.058 1.122 1.00 93.94 106 ILE A O 1
ATOM 889 N N . PHE A 1 107 ? 7.765 6.265 -0.239 1.00 95.56 107 PHE A N 1
ATOM 890 C CA . PHE A 1 107 ? 6.448 5.752 0.108 1.00 95.56 107 PHE A CA 1
ATOM 891 C C . PHE A 1 107 ? 6.346 5.412 1.600 1.00 95.56 107 PHE A C 1
ATOM 893 O O . PHE A 1 107 ? 5.472 5.953 2.280 1.00 95.56 107 PHE A O 1
ATOM 900 N N . ILE A 1 108 ? 7.277 4.614 2.133 1.00 94.44 108 ILE A N 1
ATOM 901 C CA . ILE A 1 108 ? 7.330 4.242 3.553 1.00 94.44 108 ILE A CA 1
ATOM 902 C C . ILE A 1 108 ? 7.448 5.479 4.444 1.00 94.44 108 ILE A C 1
ATOM 904 O O . ILE A 1 108 ? 6.719 5.596 5.428 1.00 94.44 108 ILE A O 1
ATOM 908 N N . SER A 1 109 ? 8.314 6.436 4.096 1.00 93.62 109 SER A N 1
ATOM 909 C CA . SER A 1 109 ? 8.472 7.681 4.857 1.00 93.62 109 SER A CA 1
ATOM 910 C C . SER A 1 109 ? 7.161 8.471 4.947 1.00 93.62 109 SER A C 1
ATOM 912 O O . SER A 1 109 ? 6.761 8.906 6.028 1.00 93.62 109 SER A O 1
ATOM 914 N N . ARG A 1 110 ? 6.444 8.621 3.826 1.00 92.81 110 ARG A N 1
ATOM 915 C CA . ARG A 1 110 ? 5.137 9.299 3.790 1.00 92.81 110 ARG A CA 1
ATOM 916 C C . ARG A 1 110 ? 4.071 8.526 4.566 1.00 92.81 110 ARG A C 1
ATOM 918 O O . ARG A 1 110 ? 3.248 9.138 5.243 1.00 92.81 110 ARG A O 1
ATOM 925 N N . LEU A 1 111 ? 4.089 7.198 4.480 1.00 92.25 111 LEU A N 1
ATOM 926 C CA . LEU A 1 111 ? 3.113 6.336 5.135 1.00 92.25 111 LEU A CA 1
ATOM 927 C C . LEU A 1 111 ? 3.288 6.307 6.664 1.00 92.25 111 LEU A C 1
ATOM 929 O O . LEU A 1 111 ? 2.294 6.351 7.391 1.00 92.25 111 LEU A O 1
ATOM 933 N N . LYS A 1 112 ? 4.534 6.309 7.160 1.00 90.62 112 LYS A N 1
ATOM 934 C CA . LYS A 1 112 ? 4.848 6.427 8.597 1.00 90.62 112 LYS A CA 1
ATOM 935 C C . LYS A 1 112 ? 4.313 7.730 9.189 1.00 90.62 112 LYS A C 1
ATOM 937 O O . LYS A 1 112 ? 3.539 7.682 10.143 1.00 90.62 112 LYS A O 1
ATOM 942 N N . LYS A 1 113 ? 4.573 8.863 8.518 1.00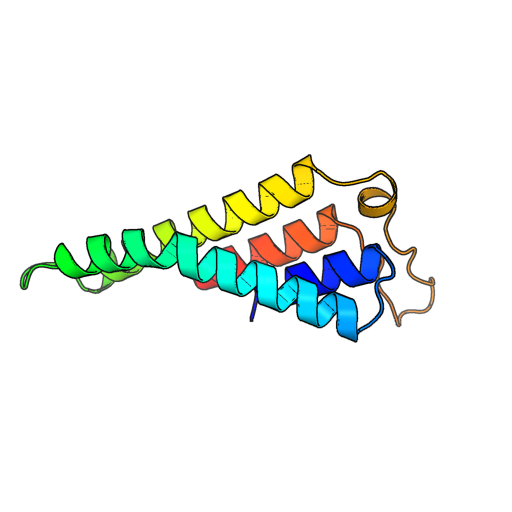 88.44 113 LYS A N 1
ATOM 943 C CA . LYS A 1 113 ? 4.031 10.181 8.902 1.00 88.44 113 LYS A CA 1
ATOM 944 C C . LYS A 1 113 ? 2.505 10.181 9.023 1.00 88.44 113 LYS A C 1
ATOM 946 O O . LYS A 1 113 ? 1.971 10.778 9.948 1.00 88.44 113 LYS A O 1
ATOM 951 N N . LEU A 1 114 ? 1.799 9.501 8.114 1.00 81.94 114 LEU A N 1
ATOM 952 C CA . LEU A 1 114 ? 0.333 9.402 8.156 1.00 81.94 114 LEU A CA 1
ATOM 953 C C . LEU A 1 114 ? -0.175 8.498 9.291 1.00 81.94 114 LEU A C 1
ATOM 955 O O . LEU A 1 114 ? -1.275 8.697 9.803 1.00 81.94 114 LEU A O 1
ATOM 959 N N . SER A 1 115 ? 0.621 7.508 9.686 1.00 77.88 115 SER A N 1
ATOM 960 C CA . SER A 1 115 ? 0.248 6.532 10.714 1.00 77.88 115 SER A CA 1
ATOM 961 C C . S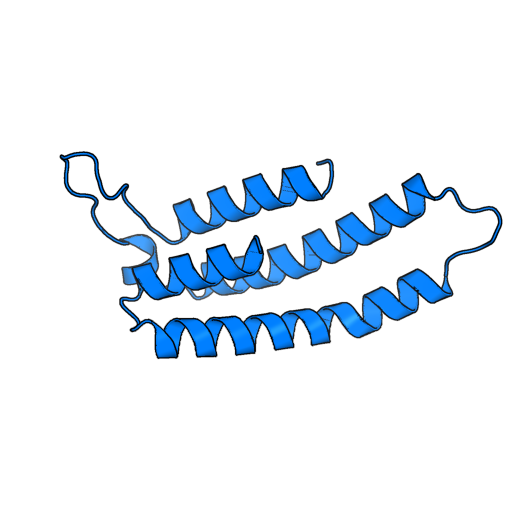ER A 1 115 ? 0.618 6.976 12.131 1.00 77.88 115 SER A C 1
ATOM 963 O O . SER A 1 115 ? 0.279 6.275 13.078 1.00 77.88 115 SER A O 1
ATOM 965 N N . GLY A 1 116 ? 1.292 8.123 12.282 1.00 74.31 116 GLY A N 1
ATOM 966 C CA . GLY A 1 116 ? 1.830 8.579 13.567 1.00 74.31 116 GLY A CA 1
ATOM 967 C C . GLY A 1 116 ? 2.976 7.701 14.083 1.00 74.31 116 GLY A C 1
ATOM 968 O O . GLY A 1 116 ? 3.173 7.624 15.292 1.00 74.31 116 GLY A O 1
ATOM 969 N N . LYS A 1 117 ? 3.676 7.012 13.171 1.00 59.88 117 LYS A N 1
ATOM 970 C CA . LYS A 1 117 ? 4.865 6.193 13.443 1.00 59.88 117 LYS A CA 1
ATOM 971 C C . LYS A 1 117 ? 6.149 6.943 13.116 1.00 59.88 117 LYS A C 1
ATOM 973 O O . LYS A 1 117 ? 6.115 7.807 12.208 1.00 59.88 117 LYS A O 1
#

Sequence (117 aa):
FIYRQFLLDICEIRNRNKDDATKYADKRISHVYFLVDQPFREWLANIKPKDSMNERCTQWRNTLYNILINEAEVMLKNATLRDFTGLVGEKSKKNPAKNIVIAYNIFISRLKKLSGK

Radius of gyration: 16.89 Å; chains: 1; bounding box: 42×28×47 Å

pLDDT: mean 90.46, std 10.68, range [50.66, 97.69]